Protein AF-A0A7C2TR89-F1 (afdb_monomer_lite)

Radius of gyration: 23.09 Å; chains: 1; bounding box: 39×40×82 Å

Sequence (151 aa):
EIALLAPVTGVIHQLNEKLTRYPSLVNHDPYGEGWMMILQPECLQEDLQQLLYGEQALAWYAQEIARLHREIHIALCAMGTSPEALAGRTLQDGGVPVSSSSGCGLTASAMRESLIERLGPTWWTEMIVQFLHPQAGRFKSAPERKTRHRR

Structure (mmCIF, N/CA/C/O backbone):
data_AF-A0A7C2TR89-F1
#
_entry.id   AF-A0A7C2TR89-F1
#
loop_
_atom_site.group_PDB
_atom_site.id
_atom_site.type_symbol
_atom_site.label_atom_id
_atom_site.label_alt_id
_atom_site.label_comp_id
_atom_site.label_asym_id
_atom_site.label_entity_id
_atom_site.label_seq_id
_atom_site.pdbx_PDB_ins_code
_atom_site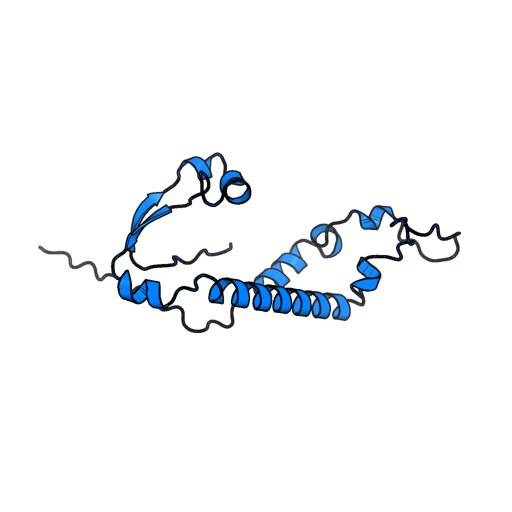.Cartn_x
_atom_site.Cartn_y
_atom_site.Cartn_z
_atom_site.occupancy
_atom_site.B_iso_or_equiv
_atom_site.auth_seq_id
_atom_site.auth_comp_id
_atom_site.auth_asym_id
_atom_site.auth_atom_id
_atom_site.pdbx_PDB_model_num
ATOM 1 N N . GLU A 1 1 ? 8.799 -14.064 -2.918 1.00 55.06 1 GLU A N 1
ATOM 2 C CA . GLU A 1 1 ? 7.651 -13.580 -2.121 1.00 55.06 1 GLU A CA 1
ATOM 3 C C . GLU A 1 1 ? 7.977 -12.176 -1.627 1.00 55.06 1 GLU A C 1
ATOM 5 O O . GLU A 1 1 ? 9.126 -11.949 -1.267 1.00 55.06 1 GLU A O 1
ATOM 10 N N . ILE A 1 2 ? 7.034 -11.230 -1.682 1.00 71.06 2 ILE A N 1
ATOM 11 C CA . ILE A 1 2 ? 7.229 -9.864 -1.164 1.00 71.06 2 ILE A CA 1
ATOM 12 C C . ILE A 1 2 ? 6.546 -9.800 0.199 1.00 71.06 2 ILE A C 1
ATOM 14 O O . ILE A 1 2 ? 5.341 -10.026 0.295 1.00 71.06 2 ILE A O 1
ATOM 18 N N . ALA A 1 3 ? 7.318 -9.527 1.250 1.00 82.19 3 ALA A N 1
ATOM 19 C CA . ALA A 1 3 ? 6.786 -9.394 2.598 1.00 82.19 3 ALA A CA 1
ATOM 20 C C . ALA A 1 3 ? 6.213 -7.986 2.801 1.00 82.19 3 ALA A C 1
ATOM 22 O O . ALA A 1 3 ? 6.908 -6.990 2.602 1.00 82.19 3 ALA A O 1
ATOM 23 N N . LEU A 1 4 ? 4.953 -7.909 3.225 1.00 84.38 4 LEU A N 1
ATOM 24 C CA . LEU A 1 4 ? 4.326 -6.667 3.666 1.00 84.38 4 LEU A CA 1
ATOM 25 C C . LEU A 1 4 ? 4.499 -6.546 5.179 1.00 84.38 4 LEU A C 1
ATOM 27 O O . LEU A 1 4 ? 4.046 -7.406 5.934 1.00 84.38 4 LEU A O 1
ATOM 31 N N . LEU A 1 5 ? 5.177 -5.488 5.616 1.00 87.69 5 LEU A N 1
ATOM 32 C CA . LEU A 1 5 ? 5.356 -5.201 7.034 1.00 87.69 5 LEU A CA 1
ATOM 33 C C . LEU A 1 5 ? 4.123 -4.477 7.578 1.00 87.69 5 LEU A C 1
ATOM 35 O O . LEU A 1 5 ? 3.567 -3.595 6.922 1.00 87.69 5 LEU A O 1
ATOM 39 N N . ALA A 1 6 ? 3.709 -4.840 8.791 1.00 90.00 6 ALA A N 1
ATOM 40 C CA . ALA A 1 6 ? 2.641 -4.133 9.480 1.00 90.00 6 ALA A CA 1
ATOM 41 C C . ALA A 1 6 ? 3.110 -2.711 9.856 1.00 90.00 6 ALA A C 1
ATOM 43 O O . ALA A 1 6 ? 4.220 -2.565 10.370 1.00 90.00 6 ALA A O 1
ATOM 44 N N . PRO A 1 7 ? 2.286 -1.669 9.637 1.00 90.50 7 PRO A N 1
ATOM 45 C CA . PRO A 1 7 ? 2.669 -0.287 9.931 1.00 90.50 7 PRO A CA 1
ATOM 46 C C . PRO A 1 7 ? 2.660 0.041 11.431 1.00 90.50 7 PRO A C 1
ATOM 48 O O . PRO A 1 7 ? 3.282 1.012 11.844 1.00 90.50 7 PRO A O 1
ATOM 51 N N . VAL A 1 8 ? 1.938 -0.742 12.238 1.00 94.00 8 VAL A N 1
ATOM 52 C CA . VAL A 1 8 ? 1.809 -0.564 13.691 1.00 94.00 8 VAL A CA 1
ATOM 53 C C . VAL A 1 8 ? 1.773 -1.929 14.384 1.00 94.00 8 VAL A C 1
ATOM 55 O O . VAL A 1 8 ? 1.356 -2.929 13.788 1.00 94.00 8 VAL A O 1
ATOM 58 N N . THR A 1 9 ? 2.181 -1.974 15.649 1.00 93.69 9 THR A N 1
ATOM 59 C CA . THR A 1 9 ? 2.126 -3.171 16.495 1.00 93.69 9 THR A CA 1
ATOM 60 C C . THR A 1 9 ? 0.706 -3.375 17.012 1.00 93.69 9 THR A C 1
ATOM 62 O O . THR A 1 9 ? 0.091 -2.461 17.566 1.00 93.69 9 THR A O 1
ATOM 65 N N . GLY A 1 10 ? 0.168 -4.586 16.867 1.00 94.25 10 GLY A N 1
ATOM 66 C CA . GLY A 1 10 ? -1.188 -4.874 17.313 1.00 94.25 10 GLY A CA 1
ATOM 67 C C . GLY A 1 10 ? -1.642 -6.312 17.102 1.00 94.25 10 GLY A C 1
ATOM 68 O O . GLY A 1 10 ? -0.894 -7.168 16.627 1.00 94.25 10 GLY A O 1
ATOM 69 N N . VAL A 1 11 ? -2.906 -6.555 17.439 1.00 96.50 11 VAL A N 1
ATOM 70 C CA . VAL A 1 11 ? -3.591 -7.837 17.244 1.00 96.50 11 VAL A CA 1
ATOM 71 C C . VAL A 1 11 ? -4.520 -7.737 16.040 1.00 96.50 11 VAL A C 1
ATOM 73 O O . VAL A 1 11 ? -5.307 -6.799 15.934 1.00 96.50 11 VAL A O 1
ATOM 76 N N . ILE A 1 12 ? -4.461 -8.715 15.136 1.00 96.69 12 ILE A N 1
ATOM 77 C CA . ILE A 1 12 ? -5.358 -8.773 13.975 1.00 96.69 12 ILE A CA 1
ATOM 78 C C . ILE A 1 12 ? -6.792 -8.982 14.460 1.00 96.69 12 ILE A C 1
ATOM 80 O O . ILE A 1 12 ? -7.080 -9.949 15.162 1.00 96.69 12 ILE A O 1
ATOM 84 N N . HIS A 1 13 ? -7.684 -8.077 14.068 1.00 96.25 13 HIS A N 1
ATOM 85 C CA . HIS A 1 13 ? -9.105 -8.152 14.382 1.00 96.25 13 HIS A CA 1
ATOM 86 C C . HIS A 1 13 ? -9.900 -8.779 13.233 1.00 96.25 13 HIS A C 1
ATOM 88 O O . HIS A 1 13 ? -10.775 -9.607 13.468 1.00 96.25 13 HIS A O 1
ATOM 94 N N . GLN A 1 14 ? -9.582 -8.408 11.989 1.00 97.12 14 GLN A N 1
ATOM 95 C CA . GLN A 1 14 ? -10.302 -8.878 10.808 1.00 97.12 14 GLN A CA 1
ATOM 96 C C . GLN A 1 14 ? -9.388 -8.934 9.581 1.00 97.12 14 GLN A C 1
ATOM 98 O O . GLN A 1 14 ? -8.494 -8.104 9.425 1.00 97.12 14 GLN A O 1
ATOM 103 N N . LEU A 1 15 ? -9.651 -9.884 8.685 1.00 96.62 15 LEU A N 1
ATOM 104 C CA . LEU A 1 15 ? -9.038 -9.977 7.360 1.00 96.62 15 LEU A CA 1
ATOM 105 C C . LEU A 1 15 ? -10.109 -9.791 6.283 1.00 96.62 15 LEU A C 1
ATOM 107 O O . LEU A 1 15 ? -11.261 -10.189 6.476 1.00 96.62 15 LEU A O 1
ATOM 111 N N . ASN A 1 16 ? -9.738 -9.210 5.144 1.00 97.12 16 ASN A N 1
ATOM 112 C CA . ASN A 1 16 ? -10.656 -9.075 4.020 1.00 97.12 16 ASN A CA 1
ATOM 113 C C . ASN A 1 16 ? -10.697 -10.362 3.184 1.00 97.12 16 ASN A C 1
ATOM 115 O O . ASN A 1 16 ? -9.933 -10.544 2.235 1.00 97.12 16 ASN A O 1
ATOM 119 N N . GLU A 1 17 ? -11.634 -11.250 3.510 1.00 97.12 17 GLU A N 1
ATOM 120 C CA . GLU A 1 17 ? -11.832 -12.522 2.800 1.00 97.12 17 GLU A CA 1
ATOM 121 C C . GLU A 1 17 ? -12.172 -12.345 1.308 1.00 97.12 17 GLU A C 1
ATOM 123 O O . GLU A 1 17 ? -11.965 -13.261 0.506 1.00 97.12 17 GLU A O 1
ATOM 128 N N . LYS A 1 18 ? -12.661 -11.164 0.893 1.00 96.12 18 LYS A N 1
ATOM 129 C CA . LYS A 1 18 ? -12.954 -10.888 -0.522 1.00 96.12 18 LYS A CA 1
ATOM 130 C C . LYS A 1 18 ? -11.690 -10.954 -1.372 1.00 96.12 18 LYS A C 1
ATOM 132 O O . LYS A 1 18 ? -11.769 -11.407 -2.513 1.00 96.12 18 LYS A O 1
ATOM 137 N N . LEU A 1 19 ? -10.535 -10.579 -0.817 1.00 96.00 19 LEU A N 1
ATOM 138 C CA . LEU A 1 19 ? -9.260 -10.581 -1.536 1.00 96.00 19 LEU A CA 1
ATOM 139 C C . LEU A 1 19 ? -8.800 -11.987 -1.933 1.00 96.00 19 LEU A C 1
ATOM 141 O O . LEU A 1 19 ? -8.093 -12.131 -2.925 1.00 96.00 19 LEU A O 1
ATOM 145 N N . THR A 1 20 ? -9.250 -13.036 -1.235 1.00 94.81 20 THR A N 1
ATOM 146 C CA . THR A 1 20 ? -8.966 -14.427 -1.628 1.00 94.81 20 THR A CA 1
ATOM 147 C C . THR A 1 20 ? -9.625 -14.789 -2.960 1.00 94.81 20 THR A C 1
ATOM 149 O O . THR A 1 20 ? -9.085 -15.589 -3.720 1.00 94.81 20 THR A O 1
ATOM 152 N N . ARG A 1 21 ? -10.794 -14.206 -3.255 1.00 96.50 21 ARG A N 1
ATOM 153 C CA . ARG A 1 21 ? -11.535 -14.441 -4.507 1.00 96.50 21 ARG A CA 1
ATOM 154 C C . ARG A 1 21 ? -11.249 -13.375 -5.562 1.00 96.50 21 ARG A C 1
ATOM 156 O O . ARG A 1 21 ? -11.241 -13.685 -6.748 1.00 96.50 21 ARG A O 1
ATOM 163 N N . TYR A 1 22 ? -11.013 -12.140 -5.129 1.00 96.50 22 TYR A N 1
ATOM 164 C CA . TYR A 1 22 ? -10.860 -10.967 -5.985 1.00 96.50 22 TYR A CA 1
ATOM 165 C C . TYR A 1 22 ? -9.614 -10.157 -5.590 1.00 96.50 22 TYR A C 1
ATOM 167 O O . TYR A 1 22 ? -9.733 -9.046 -5.071 1.00 96.50 22 TYR A O 1
ATOM 175 N N . PRO A 1 23 ? -8.398 -10.679 -5.840 1.00 94.69 23 PRO A N 1
ATOM 176 C CA . PRO A 1 23 ? -7.158 -9.985 -5.484 1.00 94.69 23 PRO A CA 1
ATOM 177 C C . PRO A 1 23 ? -6.953 -8.678 -6.268 1.00 94.69 23 PRO A C 1
ATOM 179 O O . PRO A 1 23 ? -6.235 -7.792 -5.815 1.00 94.69 23 PRO A O 1
ATOM 182 N N . SER A 1 24 ? -7.616 -8.513 -7.420 1.00 96.31 24 SER A N 1
ATOM 183 C CA . SER A 1 24 ? -7.558 -7.292 -8.234 1.00 96.31 24 SER A CA 1
ATOM 184 C C . SER A 1 24 ? -8.150 -6.056 -7.547 1.00 96.31 24 SER A C 1
ATOM 186 O O . SER A 1 24 ? -7.838 -4.939 -7.960 1.00 96.31 24 SER A O 1
ATOM 188 N N . LEU A 1 25 ? -8.951 -6.225 -6.487 1.00 96.81 25 LEU A N 1
ATOM 189 C CA . LEU A 1 25 ? -9.493 -5.110 -5.702 1.00 96.81 25 LEU A CA 1
ATOM 190 C C . LEU A 1 25 ? -8.389 -4.233 -5.102 1.00 96.81 25 LEU A C 1
ATOM 192 O O . LEU A 1 25 ? -8.545 -3.018 -5.080 1.00 96.81 25 LEU A O 1
ATOM 196 N N . VAL A 1 26 ? -7.250 -4.819 -4.716 1.00 95.12 26 VAL A N 1
ATOM 197 C CA . VAL A 1 26 ? -6.088 -4.067 -4.204 1.00 95.12 26 VAL A CA 1
ATOM 198 C C . VAL A 1 26 ? -5.580 -3.050 -5.232 1.00 95.12 26 VAL A C 1
ATOM 200 O O . VAL A 1 26 ? -5.123 -1.976 -4.864 1.00 95.12 26 VAL A O 1
ATOM 203 N N . ASN A 1 27 ? -5.689 -3.363 -6.525 1.00 95.31 27 ASN A N 1
ATOM 204 C CA . ASN A 1 27 ? -5.216 -2.481 -7.590 1.00 95.31 27 ASN A CA 1
ATOM 205 C C . ASN A 1 27 ? -6.260 -1.429 -7.984 1.00 95.31 27 ASN A C 1
ATOM 207 O O . ASN A 1 27 ? -5.898 -0.306 -8.323 1.00 95.31 27 ASN A O 1
ATOM 211 N N . HIS A 1 28 ? -7.543 -1.800 -7.996 1.00 96.50 28 HIS A N 1
ATOM 212 C CA . HIS A 1 28 ? -8.612 -0.932 -8.496 1.00 96.50 28 HIS A CA 1
ATOM 213 C C . HIS A 1 28 ? -9.200 -0.006 -7.434 1.00 96.50 28 HIS A C 1
ATOM 215 O O . HIS A 1 28 ? -9.550 1.127 -7.753 1.00 96.50 28 HIS A O 1
ATOM 221 N N . ASP A 1 29 ? -9.316 -0.481 -6.197 1.00 97.12 29 ASP A N 1
ATOM 222 C CA . ASP A 1 29 ? -9.911 0.264 -5.091 1.00 97.12 29 ASP A CA 1
ATOM 223 C C . ASP A 1 29 ? -9.147 -0.007 -3.780 1.00 97.12 29 ASP A C 1
ATOM 225 O O . ASP A 1 29 ? -9.683 -0.618 -2.853 1.00 97.12 29 ASP A O 1
ATOM 229 N N . PRO A 1 30 ? -7.867 0.411 -3.689 1.00 95.62 30 PRO A N 1
ATOM 230 C CA . PRO A 1 30 ? -6.977 0.060 -2.577 1.00 95.62 30 PRO A CA 1
ATOM 231 C C . PRO A 1 30 ? -7.474 0.541 -1.210 1.00 95.62 30 PRO A C 1
ATOM 233 O O . PRO A 1 30 ? -7.175 -0.080 -0.190 1.00 95.62 30 PRO A O 1
ATOM 236 N N . TYR A 1 31 ? -8.209 1.657 -1.185 1.00 95.00 31 TYR A N 1
ATOM 237 C CA . TYR A 1 31 ? -8.672 2.302 0.045 1.00 95.00 31 TYR A CA 1
ATOM 238 C C . TYR A 1 31 ? -10.167 2.090 0.327 1.00 95.00 31 TYR A C 1
ATOM 240 O O . TYR A 1 31 ? -10.600 2.370 1.444 1.00 95.00 31 TYR A O 1
ATOM 248 N N . GLY A 1 32 ? -10.947 1.604 -0.644 1.00 96.94 32 GLY A N 1
ATOM 249 C CA . GLY A 1 32 ? -12.326 1.161 -0.451 1.00 96.94 32 GLY A CA 1
ATOM 250 C C . GLY A 1 32 ? -12.387 -0.342 -0.193 1.00 96.94 32 GLY A C 1
ATOM 251 O O . GLY A 1 32 ? -11.991 -0.813 0.871 1.00 96.94 32 GLY A O 1
ATOM 252 N N . GLU A 1 33 ? -12.871 -1.120 -1.158 1.00 96.56 33 GLU A N 1
ATOM 253 C CA . GLU A 1 33 ? -13.079 -2.572 -1.022 1.00 96.56 33 GLU A CA 1
ATOM 254 C C . GLU A 1 33 ? -11.780 -3.401 -0.989 1.00 96.56 33 GLU A C 1
ATOM 256 O O . GLU A 1 33 ? -11.812 -4.589 -0.651 1.00 96.56 33 GLU A O 1
ATOM 261 N N . GLY A 1 34 ? -10.642 -2.794 -1.329 1.00 97.12 34 GLY A N 1
ATOM 262 C CA . GLY A 1 34 ? -9.319 -3.417 -1.396 1.00 97.12 34 GLY A CA 1
ATOM 263 C C . GLY A 1 34 ? -8.520 -3.439 -0.088 1.00 97.12 34 GLY A C 1
ATOM 264 O O . GLY A 1 34 ? -7.361 -3.854 -0.109 1.00 97.12 34 GLY A O 1
ATOM 265 N N . TRP A 1 35 ? -9.093 -3.024 1.048 1.00 96.12 35 TRP A N 1
ATOM 266 C CA . TRP A 1 35 ? -8.409 -3.085 2.348 1.00 96.12 35 TRP A CA 1
ATOM 267 C C . TRP A 1 35 ? -7.981 -4.522 2.691 1.00 96.12 35 TRP A C 1
ATOM 269 O O . TRP A 1 35 ? -8.69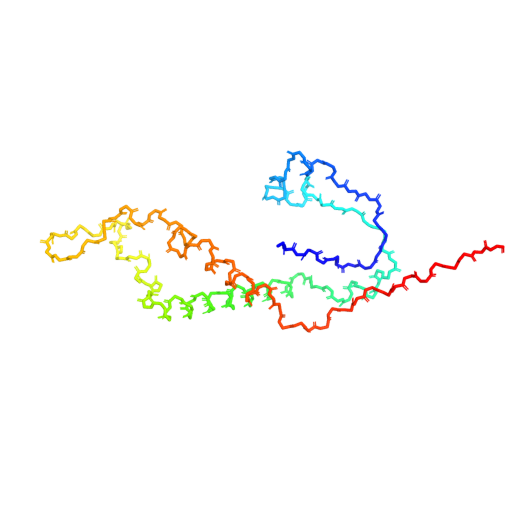2 -5.473 2.386 1.00 96.12 35 TRP A O 1
ATOM 279 N N . MET A 1 36 ? -6.828 -4.708 3.336 1.00 94.94 36 MET A N 1
ATOM 280 C CA . MET A 1 36 ? -6.286 -6.053 3.601 1.00 94.94 36 MET A CA 1
ATOM 281 C C . MET A 1 36 ? -6.693 -6.611 4.967 1.00 94.94 36 MET A C 1
ATOM 283 O O . MET A 1 36 ? -7.119 -7.762 5.081 1.00 94.94 36 MET A O 1
ATOM 287 N N . MET A 1 37 ? -6.543 -5.800 6.014 1.00 95.12 37 MET A N 1
ATOM 288 C CA . MET A 1 37 ? -6.771 -6.212 7.395 1.00 95.12 37 MET A CA 1
ATOM 289 C C . MET A 1 37 ? -7.177 -5.036 8.282 1.00 95.12 37 MET A C 1
ATOM 291 O O . MET A 1 37 ? -6.800 -3.894 8.024 1.00 95.12 37 MET A O 1
ATOM 295 N N . ILE A 1 38 ? -7.893 -5.344 9.358 1.00 95.31 38 ILE A N 1
ATOM 296 C CA . ILE A 1 38 ? -8.164 -4.446 10.480 1.00 95.31 38 ILE A CA 1
ATOM 297 C C . ILE A 1 38 ? -7.441 -5.028 11.688 1.00 95.31 38 ILE A C 1
ATOM 299 O O . ILE A 1 38 ? -7.532 -6.227 11.960 1.00 95.31 38 ILE A O 1
ATOM 303 N N . LEU A 1 39 ? -6.726 -4.183 12.421 1.00 95.12 39 LEU A N 1
ATOM 304 C CA . LEU A 1 39 ? -5.998 -4.568 13.624 1.00 95.12 39 LEU A CA 1
ATOM 305 C C . LEU A 1 39 ? -6.345 -3.636 14.781 1.00 95.12 39 LEU A C 1
ATOM 307 O O . LEU A 1 39 ? -6.648 -2.461 14.580 1.00 95.12 39 LEU A O 1
ATOM 311 N N . GLN A 1 40 ? -6.258 -4.170 15.994 1.00 96.06 40 GLN A N 1
AT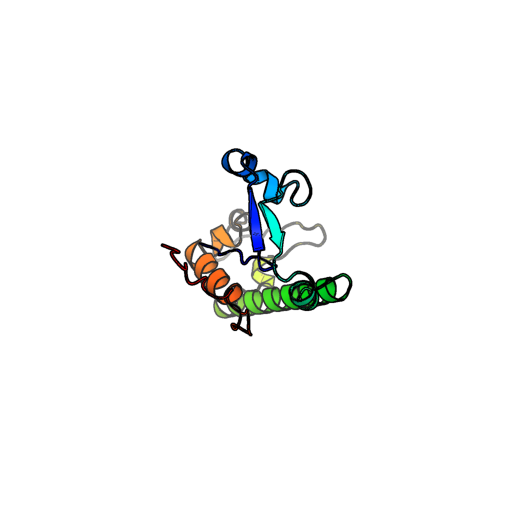OM 312 C CA . GLN A 1 40 ? -6.306 -3.406 17.229 1.00 96.06 40 GLN A CA 1
ATOM 313 C C . GLN A 1 40 ? -4.871 -3.064 17.661 1.00 96.06 40 GLN A C 1
ATOM 315 O O . GLN A 1 40 ? -4.113 -3.983 17.985 1.00 96.06 40 GLN A O 1
ATOM 320 N N . PRO A 1 41 ? -4.476 -1.780 17.654 1.00 95.69 41 PRO A N 1
ATOM 321 C CA . PRO A 1 41 ? -3.114 -1.387 17.989 1.00 95.69 41 PRO A CA 1
ATOM 322 C C . PRO A 1 41 ? -2.837 -1.541 19.491 1.00 95.69 41 PRO A C 1
ATOM 324 O O . PRO A 1 41 ? -3.708 -1.269 20.321 1.00 95.69 41 PRO A O 1
ATOM 327 N N . GLU A 1 42 ? -1.615 -1.949 19.836 1.00 95.50 42 GLU A N 1
ATOM 328 C CA . GLU A 1 42 ? -1.140 -2.065 21.225 1.00 95.50 42 GLU A CA 1
ATOM 329 C C . GLU A 1 42 ? -0.351 -0.818 21.677 1.00 95.50 42 GLU A C 1
ATOM 331 O O . GLU A 1 42 ? -0.478 -0.410 22.831 1.00 95.50 42 GLU A O 1
ATOM 336 N N . CYS A 1 43 ? 0.408 -0.180 20.774 1.00 93.94 43 CYS A N 1
ATOM 337 C CA . CYS A 1 43 ? 1.276 0.982 21.048 1.00 93.94 43 CYS A CA 1
ATOM 338 C C . CYS A 1 43 ? 1.055 2.118 20.030 1.00 93.94 43 CYS A C 1
ATOM 340 O O . CYS A 1 43 ? 1.977 2.587 19.364 1.00 93.94 43 CYS A O 1
ATOM 342 N N . LEU A 1 44 ? -0.203 2.543 19.862 1.00 93.62 44 LEU A N 1
ATOM 343 C CA . LEU A 1 44 ? -0.590 3.447 18.773 1.00 93.62 44 LEU A CA 1
ATOM 344 C C . LEU A 1 44 ? 0.167 4.784 18.793 1.00 93.62 44 LEU A C 1
ATOM 346 O O . LEU A 1 44 ? 0.548 5.289 17.742 1.00 93.62 44 LEU A O 1
ATOM 350 N N . GLN A 1 45 ? 0.372 5.378 19.969 1.00 93.50 45 GLN A N 1
ATOM 351 C CA . GLN A 1 45 ? 0.968 6.710 20.065 1.00 93.50 45 GLN A CA 1
ATOM 352 C C . GLN A 1 45 ? 2.439 6.708 19.636 1.00 93.50 45 GLN A C 1
ATOM 354 O O . GLN A 1 45 ? 2.870 7.631 18.945 1.00 93.50 45 GLN A O 1
ATOM 359 N N . GLU A 1 46 ? 3.196 5.681 20.017 1.00 92.81 46 GLU A N 1
ATOM 360 C CA . GLU A 1 46 ? 4.596 5.517 19.632 1.00 92.81 46 GLU A CA 1
ATOM 361 C C . GLU A 1 46 ? 4.739 5.161 18.149 1.00 92.81 46 GLU A C 1
ATOM 363 O O . GLU A 1 46 ? 5.613 5.704 17.470 1.00 92.81 46 GLU A O 1
ATOM 368 N N . ASP A 1 47 ? 3.875 4.281 17.639 1.00 92.75 47 ASP A N 1
ATOM 369 C CA . ASP A 1 47 ? 3.954 3.817 16.254 1.00 92.75 47 ASP A CA 1
ATOM 370 C C . ASP A 1 47 ? 3.582 4.932 15.264 1.00 92.75 47 ASP A C 1
ATOM 372 O O . ASP A 1 47 ? 4.271 5.131 14.262 1.00 92.75 47 ASP A O 1
ATOM 376 N N . LEU A 1 48 ? 2.556 5.741 15.570 1.00 92.62 48 LEU A N 1
ATOM 377 C CA . LEU A 1 48 ? 2.148 6.854 14.705 1.00 92.62 48 LEU A CA 1
ATOM 378 C C . LEU A 1 48 ? 3.249 7.907 14.528 1.00 92.62 48 LEU A C 1
ATOM 380 O O . LEU A 1 48 ? 3.281 8.553 13.482 1.00 92.62 48 LEU A O 1
ATOM 384 N N . GLN A 1 49 ? 4.153 8.078 15.500 1.00 91.69 49 GLN A N 1
ATOM 385 C CA . GLN A 1 49 ? 5.283 9.013 15.391 1.00 91.69 49 GLN A CA 1
ATOM 386 C C . GLN A 1 49 ? 6.330 8.576 14.357 1.00 91.69 49 GLN A C 1
ATOM 388 O O . GLN A 1 49 ? 7.144 9.396 13.937 1.00 91.69 49 GLN A O 1
ATOM 393 N N . GLN A 1 50 ? 6.334 7.300 13.965 1.00 89.12 50 GLN A N 1
ATOM 394 C CA . GLN A 1 50 ? 7.299 6.739 13.017 1.00 89.12 50 GLN A CA 1
ATOM 395 C C . GLN A 1 50 ? 6.782 6.728 11.574 1.00 89.12 50 GLN A C 1
ATOM 397 O O . GLN A 1 50 ? 7.545 6.432 10.655 1.00 89.12 50 GLN A O 1
ATOM 402 N N . LEU A 1 51 ? 5.502 7.041 11.361 1.00 92.25 51 LEU A N 1
ATOM 403 C CA . LEU A 1 51 ? 4.888 7.047 10.039 1.00 92.25 51 LEU A CA 1
ATOM 404 C C . LEU A 1 51 ? 5.026 8.412 9.357 1.00 92.25 51 LEU A C 1
ATOM 406 O O . LEU A 1 51 ? 5.106 9.459 9.998 1.00 92.25 51 LEU A O 1
ATOM 410 N N . LEU A 1 52 ? 5.029 8.387 8.025 1.00 93.06 52 LEU A N 1
ATOM 411 C CA . LEU A 1 52 ? 5.067 9.584 7.191 1.00 93.06 52 LEU A CA 1
ATOM 412 C C . LEU A 1 52 ? 3.648 10.043 6.844 1.00 93.06 52 LEU A C 1
ATOM 414 O O . LEU A 1 52 ? 2.795 9.228 6.494 1.00 93.06 52 LEU A O 1
ATOM 418 N N . TYR A 1 53 ? 3.421 11.358 6.867 1.00 92.62 53 TYR A N 1
ATOM 419 C CA . TYR A 1 53 ? 2.122 11.964 6.557 1.00 92.62 53 TYR A CA 1
ATOM 420 C C . TYR A 1 53 ? 2.266 13.187 5.649 1.00 92.62 53 TYR A C 1
ATOM 422 O O . TYR A 1 53 ? 3.265 13.909 5.713 1.00 92.62 53 TYR A O 1
ATOM 430 N N . GLY A 1 54 ? 1.231 13.447 4.844 1.00 95.38 54 GLY A N 1
ATOM 431 C CA . GLY A 1 54 ? 1.105 14.657 4.027 1.00 95.38 54 GLY A CA 1
ATOM 432 C C . GLY A 1 54 ? 2.347 14.936 3.177 1.00 95.38 54 GLY A C 1
ATOM 433 O O . GLY A 1 54 ? 2.860 14.046 2.501 1.00 95.38 54 GLY A O 1
ATOM 434 N N . GLU A 1 55 ? 2.857 16.165 3.263 1.00 95.81 55 GLU A N 1
ATOM 435 C CA . GLU A 1 55 ? 4.033 16.627 2.511 1.00 95.81 55 GLU A CA 1
ATOM 436 C C . GLU A 1 55 ? 5.282 15.762 2.727 1.00 95.81 55 GLU A C 1
ATOM 438 O O . GLU A 1 55 ? 6.063 15.558 1.801 1.00 95.81 55 GLU A O 1
ATOM 443 N N . GLN A 1 56 ? 5.467 15.197 3.925 1.00 93.62 56 GLN A N 1
ATOM 444 C CA . GLN A 1 56 ? 6.625 14.342 4.210 1.00 93.62 56 GLN A CA 1
ATOM 445 C C . GLN A 1 56 ? 6.557 13.031 3.419 1.00 93.62 56 GLN A C 1
ATOM 447 O O . GLN A 1 56 ? 7.567 12.583 2.879 1.00 93.62 56 GLN A O 1
ATOM 452 N N . ALA A 1 57 ? 5.363 12.439 3.304 1.00 93.62 57 ALA A N 1
ATOM 453 C CA . ALA A 1 57 ? 5.153 11.240 2.498 1.00 93.62 57 ALA A CA 1
ATOM 454 C C . ALA A 1 57 ? 5.333 11.540 1.002 1.00 93.62 57 ALA A C 1
ATOM 456 O O . ALA A 1 57 ? 6.003 10.783 0.303 1.00 93.62 57 ALA A O 1
ATOM 457 N N . LEU A 1 58 ? 4.801 12.669 0.518 1.00 95.00 58 LEU A N 1
ATOM 458 C CA . LEU A 1 58 ? 4.959 13.098 -0.877 1.00 95.00 58 LEU A CA 1
ATOM 459 C C . LEU A 1 58 ? 6.429 13.339 -1.245 1.00 95.00 58 LEU A C 1
ATOM 461 O O . LEU A 1 58 ? 6.890 12.870 -2.287 1.00 95.00 58 LEU A O 1
ATOM 465 N N . ALA A 1 59 ? 7.179 14.017 -0.375 1.00 95.12 59 ALA A N 1
ATOM 466 C CA . ALA A 1 59 ? 8.605 14.249 -0.569 1.00 95.12 59 ALA A CA 1
ATOM 467 C C . ALA A 1 59 ? 9.393 12.933 -0.607 1.00 95.12 59 ALA A C 1
ATOM 469 O O . ALA A 1 59 ? 10.256 12.759 -1.469 1.00 95.12 59 ALA A O 1
ATOM 470 N N . TRP A 1 60 ? 9.068 11.993 0.286 1.00 94.31 60 TRP A N 1
ATOM 471 C CA . TRP A 1 60 ? 9.674 10.666 0.282 1.00 94.31 60 TRP A CA 1
ATOM 472 C C . TRP A 1 60 ? 9.367 9.902 -1.015 1.00 94.31 60 TRP A C 1
ATOM 474 O O . TRP A 1 60 ? 10.291 9.391 -1.644 1.00 94.31 60 TRP A O 1
ATOM 484 N N . TYR A 1 61 ? 8.112 9.902 -1.485 1.00 92.12 61 TYR A N 1
ATOM 485 C CA . TYR A 1 61 ? 7.750 9.273 -2.762 1.00 92.12 61 TYR A CA 1
ATOM 486 C C . TYR A 1 61 ? 8.531 9.861 -3.937 1.00 92.12 61 TYR A C 1
ATOM 488 O O . TYR A 1 61 ? 9.054 9.112 -4.760 1.00 92.12 61 TYR A O 1
ATOM 496 N N . ALA A 1 62 ? 8.651 11.187 -4.015 1.00 93.50 62 ALA A N 1
ATOM 497 C CA . ALA A 1 62 ? 9.404 11.838 -5.084 1.00 93.50 62 ALA A CA 1
ATOM 498 C C . ALA A 1 62 ? 10.885 11.423 -5.080 1.00 93.50 62 ALA A C 1
ATOM 500 O O . ALA A 1 62 ? 11.460 11.157 -6.140 1.00 93.50 62 ALA A O 1
ATOM 501 N N . GLN A 1 63 ? 11.493 11.324 -3.894 1.00 93.69 63 GLN A N 1
ATOM 502 C CA . GLN A 1 63 ? 12.867 10.844 -3.738 1.00 93.69 63 GLN A CA 1
ATOM 503 C C . GLN A 1 63 ? 13.005 9.378 -4.161 1.00 93.69 63 GLN A C 1
ATOM 505 O O . GLN A 1 63 ? 13.941 9.045 -4.890 1.00 93.69 63 GLN A O 1
ATOM 510 N N . GLU A 1 64 ? 12.065 8.520 -3.766 1.00 90.50 64 GLU A N 1
ATOM 511 C CA . GLU A 1 64 ? 12.112 7.091 -4.076 1.00 90.50 64 GLU A CA 1
ATOM 512 C C . GLU A 1 64 ? 11.888 6.812 -5.570 1.00 90.50 64 GLU A C 1
ATOM 514 O O . GLU A 1 64 ? 12.593 5.994 -6.163 1.00 90.50 64 GLU A O 1
ATOM 519 N N . ILE A 1 65 ? 10.996 7.565 -6.222 1.00 89.56 65 ILE A N 1
ATOM 520 C CA . ILE A 1 65 ? 10.810 7.527 -7.682 1.00 89.56 65 ILE A CA 1
ATOM 521 C C . ILE A 1 65 ? 12.099 7.956 -8.395 1.00 89.56 65 ILE A C 1
ATOM 523 O O . ILE A 1 65 ? 12.547 7.291 -9.331 1.00 89.56 65 ILE A O 1
ATOM 527 N N . ALA A 1 66 ? 12.736 9.041 -7.945 1.00 89.69 66 ALA A N 1
ATOM 528 C CA . ALA A 1 66 ? 13.998 9.500 -8.523 1.00 89.69 66 ALA A CA 1
ATOM 529 C C . ALA A 1 66 ? 15.138 8.486 -8.319 1.00 89.69 66 ALA A C 1
ATOM 531 O O . ALA A 1 66 ? 15.961 8.298 -9.222 1.00 89.69 66 ALA A O 1
ATOM 532 N N . ARG A 1 67 ? 15.180 7.809 -7.163 1.00 87.62 67 ARG A N 1
ATOM 533 C CA . ARG A 1 67 ? 16.111 6.705 -6.892 1.00 87.62 67 ARG A CA 1
ATOM 534 C C . ARG A 1 67 ? 15.880 5.556 -7.870 1.00 87.62 67 ARG A C 1
ATOM 536 O O . ARG A 1 67 ? 16.828 5.144 -8.531 1.00 87.62 67 ARG A O 1
ATOM 543 N N . LEU A 1 68 ? 14.636 5.102 -8.026 1.00 84.62 68 LEU A N 1
ATOM 544 C CA . LEU A 1 68 ? 14.283 4.024 -8.953 1.00 84.62 68 LEU A CA 1
ATOM 545 C C . LEU A 1 68 ? 14.688 4.353 -10.393 1.00 84.62 68 LEU A C 1
ATOM 547 O O . LEU A 1 68 ? 15.327 3.536 -11.053 1.00 84.62 68 LEU A O 1
ATOM 551 N N . HIS A 1 69 ? 14.373 5.561 -10.871 1.00 83.31 69 HIS A N 1
ATOM 552 C CA . HIS A 1 69 ? 14.770 6.002 -12.210 1.00 83.31 69 HIS A CA 1
ATOM 553 C C . HIS A 1 69 ? 16.286 5.956 -12.414 1.00 83.31 69 HIS A C 1
ATOM 555 O O . HIS A 1 69 ? 16.748 5.534 -13.474 1.00 83.31 69 HIS A O 1
ATOM 561 N N . ARG A 1 70 ? 17.064 6.364 -11.405 1.00 84.94 70 ARG A N 1
ATOM 562 C CA . ARG A 1 70 ? 18.528 6.310 -11.456 1.00 84.94 70 ARG A CA 1
ATOM 563 C C . ARG A 1 70 ? 19.037 4.872 -11.548 1.00 84.94 70 ARG A C 1
ATOM 565 O O . ARG A 1 70 ? 19.877 4.602 -12.401 1.00 84.94 70 ARG A O 1
ATOM 572 N N . GLU A 1 71 ? 18.532 3.972 -10.708 1.00 81.25 71 GLU A N 1
ATOM 573 C CA . GLU A 1 71 ? 18.963 2.566 -10.701 1.00 81.25 71 GLU A CA 1
ATOM 574 C C . GLU A 1 71 ? 18.628 1.868 -12.025 1.00 81.25 71 GLU A C 1
ATOM 576 O O . GLU A 1 71 ? 19.496 1.243 -12.635 1.00 81.25 71 GLU A O 1
ATOM 581 N N . ILE A 1 72 ? 17.405 2.060 -12.538 1.00 78.00 72 ILE A N 1
ATOM 582 C CA . ILE A 1 72 ? 17.001 1.534 -13.850 1.00 78.00 72 ILE A CA 1
ATOM 583 C C . ILE A 1 72 ? 17.913 2.086 -14.950 1.00 78.00 72 ILE A C 1
ATOM 585 O O . ILE A 1 72 ? 18.381 1.332 -15.802 1.00 78.00 72 ILE A O 1
ATOM 589 N N . HIS A 1 73 ? 18.195 3.391 -14.935 1.00 75.44 73 HIS A N 1
ATOM 590 C CA . HIS A 1 73 ? 19.070 4.020 -15.921 1.00 75.44 73 HIS A CA 1
ATOM 591 C C . HIS A 1 73 ? 20.481 3.413 -15.911 1.00 75.44 73 HIS A C 1
ATOM 593 O O . HIS A 1 73 ? 21.002 3.070 -16.971 1.00 75.44 73 HIS A O 1
ATOM 599 N N . ILE A 1 74 ? 21.086 3.240 -14.731 1.00 78.50 74 ILE A N 1
ATOM 600 C CA . ILE A 1 74 ? 22.414 2.625 -14.583 1.00 78.50 74 ILE A CA 1
ATOM 601 C C . ILE A 1 74 ? 22.402 1.187 -15.112 1.00 78.50 74 ILE A C 1
ATOM 603 O O . ILE A 1 74 ? 23.278 0.823 -15.900 1.00 78.50 74 ILE A O 1
ATOM 607 N N . ALA A 1 75 ? 21.401 0.391 -14.724 1.00 73.50 75 ALA A N 1
ATOM 608 C CA . ALA A 1 75 ? 21.282 -0.998 -15.153 1.00 73.50 75 ALA A CA 1
ATOM 609 C C . ALA A 1 75 ? 21.137 -1.118 -16.681 1.00 73.50 75 ALA A C 1
ATOM 611 O O . ALA A 1 75 ? 21.820 -1.928 -17.306 1.00 73.50 75 ALA A O 1
ATOM 612 N N . LEU A 1 76 ? 20.308 -0.273 -17.301 1.00 70.50 76 LEU A N 1
ATOM 613 C CA . LEU A 1 76 ? 20.135 -0.237 -18.755 1.00 70.50 76 LEU A CA 1
ATOM 614 C C . LEU A 1 76 ? 21.430 0.175 -19.477 1.00 70.50 76 LEU A C 1
ATOM 616 O O . LEU A 1 76 ? 21.830 -0.485 -20.441 1.00 70.50 76 LEU A O 1
ATOM 620 N N . CYS A 1 77 ? 22.121 1.212 -18.993 1.00 70.00 77 CYS A N 1
ATOM 621 C CA . CYS A 1 77 ? 23.388 1.675 -19.564 1.00 70.00 77 CYS A CA 1
ATOM 622 C C . CYS A 1 77 ? 24.487 0.603 -19.496 1.00 70.00 77 CYS A C 1
ATOM 624 O O . CYS A 1 77 ? 25.218 0.420 -20.471 1.00 70.00 77 CYS A O 1
ATOM 626 N N . ALA A 1 78 ? 24.576 -0.144 -18.391 1.00 70.12 78 ALA A N 1
ATOM 627 C CA . ALA A 1 78 ? 25.525 -1.251 -18.241 1.00 70.12 78 ALA A CA 1
ATOM 628 C C . ALA A 1 78 ? 25.293 -2.381 -19.263 1.00 70.12 78 ALA A C 1
ATOM 630 O O . ALA A 1 78 ? 26.237 -3.068 -19.647 1.00 70.12 78 ALA A O 1
ATOM 631 N N . MET A 1 79 ? 24.059 -2.539 -19.751 1.00 66.25 79 MET A N 1
ATOM 632 C CA . MET A 1 79 ? 23.699 -3.514 -20.788 1.00 66.25 79 MET A CA 1
ATOM 633 C C . MET A 1 79 ? 23.830 -2.968 -22.220 1.00 66.25 79 MET A C 1
ATOM 635 O O . MET A 1 79 ? 23.381 -3.606 -23.171 1.00 66.25 79 MET A O 1
ATOM 639 N N . GLY A 1 80 ? 24.427 -1.784 -22.402 1.00 65.69 80 GLY A N 1
ATOM 640 C CA . GLY A 1 80 ? 24.578 -1.144 -23.714 1.00 65.69 80 GLY A CA 1
ATOM 641 C C . GLY A 1 80 ? 23.264 -0.619 -24.304 1.00 65.69 80 GLY A C 1
ATOM 642 O O . GLY A 1 80 ? 23.243 -0.123 -25.430 1.00 65.69 80 GLY A O 1
ATOM 643 N N . THR A 1 81 ? 22.166 -0.693 -23.548 1.00 58.44 81 THR A N 1
ATOM 644 C CA . THR A 1 81 ? 20.870 -0.126 -23.913 1.00 58.44 81 THR A CA 1
ATOM 645 C C . THR A 1 81 ? 20.731 1.244 -23.264 1.00 58.44 81 THR A C 1
ATOM 647 O O . THR A 1 81 ? 20.413 1.354 -22.087 1.00 58.44 81 THR A O 1
ATOM 650 N N . SER A 1 82 ? 20.957 2.322 -24.012 1.00 55.88 82 SER A N 1
ATOM 651 C CA . SER A 1 82 ? 20.558 3.648 -23.524 1.00 55.88 82 SER A CA 1
ATOM 652 C C . SER A 1 82 ? 19.024 3.696 -23.382 1.00 55.88 82 SER A C 1
ATOM 654 O O . SER A 1 82 ? 18.329 3.189 -24.267 1.00 55.88 82 SER A O 1
ATOM 656 N N . PRO A 1 83 ? 18.452 4.318 -22.333 1.00 58.62 83 PRO A N 1
ATOM 657 C CA . PRO A 1 83 ? 17.006 4.541 -22.257 1.00 58.62 83 PRO A CA 1
ATOM 658 C C . PRO A 1 83 ? 16.464 5.319 -23.467 1.00 58.62 83 PRO A C 1
ATOM 660 O O . PRO A 1 83 ? 15.335 5.095 -23.893 1.00 58.62 83 PRO A O 1
ATOM 663 N N . GLU A 1 84 ? 17.286 6.169 -24.083 1.00 56.25 84 GLU A N 1
ATOM 664 C CA . GLU A 1 84 ? 16.952 6.870 -25.328 1.00 56.25 84 GLU A CA 1
ATOM 665 C C . GLU A 1 84 ? 16.898 5.906 -26.524 1.00 56.25 84 GLU A C 1
ATOM 667 O O . GLU A 1 84 ? 16.050 6.035 -27.402 1.00 56.25 84 GLU A O 1
ATOM 672 N N . ALA A 1 85 ? 17.754 4.878 -26.532 1.00 55.56 85 ALA A N 1
ATOM 673 C CA . ALA A 1 85 ? 17.670 3.787 -27.502 1.00 55.56 85 ALA A CA 1
ATOM 674 C C . ALA A 1 85 ? 16.430 2.905 -27.264 1.00 55.56 85 ALA A C 1
ATOM 676 O O . ALA A 1 85 ? 15.901 2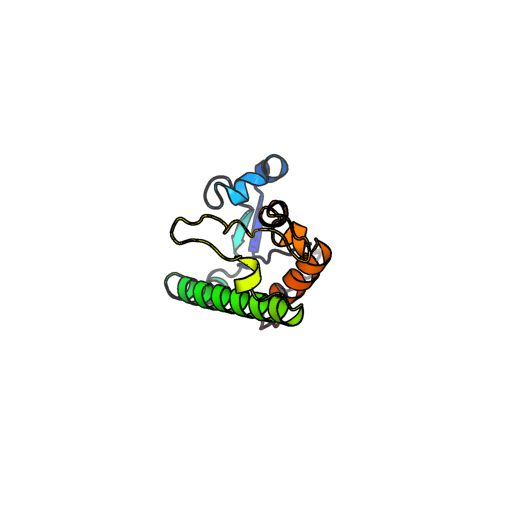.320 -28.207 1.00 55.56 85 ALA A O 1
ATOM 677 N N . LEU A 1 86 ? 15.948 2.829 -26.016 1.00 52.47 86 LEU A N 1
ATOM 678 C CA . LEU A 1 86 ? 14.748 2.090 -25.619 1.00 52.47 86 LEU A CA 1
ATOM 679 C C . LEU A 1 86 ? 13.454 2.786 -26.068 1.00 52.47 86 LEU A C 1
ATOM 681 O O . LEU A 1 86 ? 12.525 2.101 -26.495 1.00 52.47 86 LEU A O 1
ATOM 685 N N . ALA A 1 87 ? 13.421 4.120 -26.003 1.00 57.28 87 ALA A N 1
ATOM 686 C CA . ALA A 1 87 ? 12.326 4.952 -26.503 1.00 57.28 87 ALA A CA 1
ATOM 687 C C . ALA A 1 87 ? 12.223 4.952 -28.043 1.00 57.28 87 ALA A C 1
ATOM 689 O O . ALA A 1 87 ? 11.169 5.271 -28.592 1.00 57.28 87 ALA A O 1
ATOM 690 N N . GLY A 1 88 ? 13.292 4.547 -28.739 1.00 59.19 88 GLY A N 1
ATOM 691 C CA . GLY A 1 88 ? 13.384 4.599 -30.196 1.00 59.19 88 GLY A CA 1
ATOM 692 C C . GLY A 1 88 ? 13.488 6.036 -30.722 1.00 59.19 88 GLY A C 1
ATOM 693 O O . GLY A 1 88 ? 13.356 7.013 -29.990 1.00 59.19 88 GLY A O 1
ATOM 694 N N . ARG A 1 89 ? 13.736 6.191 -32.027 1.00 58.09 89 ARG A N 1
ATOM 695 C CA . ARG A 1 89 ? 13.546 7.491 -32.688 1.00 58.09 89 ARG A CA 1
ATOM 696 C C . ARG A 1 89 ? 12.047 7.665 -32.916 1.00 58.09 89 ARG A C 1
ATOM 698 O O . ARG A 1 89 ? 11.460 6.833 -33.595 1.00 58.09 89 ARG A O 1
ATOM 705 N N . THR A 1 90 ? 11.441 8.723 -32.395 1.00 64.31 90 THR A N 1
ATOM 706 C CA . THR A 1 90 ? 10.066 9.111 -32.737 1.00 64.31 90 THR A CA 1
ATOM 707 C C . THR A 1 90 ? 10.099 10.395 -33.560 1.00 64.31 90 THR A C 1
ATOM 709 O O . THR A 1 90 ? 10.851 11.320 -33.257 1.00 64.31 90 THR A O 1
ATOM 712 N N . LEU A 1 91 ? 9.311 10.450 -34.626 1.00 70.44 91 LEU A N 1
ATOM 713 C CA . LEU A 1 91 ? 9.005 11.665 -35.371 1.00 70.44 91 LEU A CA 1
ATOM 714 C C . LEU A 1 91 ? 8.180 12.620 -34.487 1.00 70.44 91 LEU A C 1
ATOM 716 O O . LEU A 1 91 ? 7.683 12.238 -33.428 1.00 70.44 91 LEU A O 1
ATOM 720 N N . GLN A 1 92 ? 8.046 13.881 -34.907 1.00 76.69 92 GLN A N 1
ATOM 721 C CA . GLN A 1 92 ? 7.333 14.918 -34.143 1.00 76.69 92 GLN A CA 1
ATOM 722 C C . GLN A 1 92 ? 5.849 14.579 -33.897 1.00 76.69 92 GLN A C 1
ATOM 724 O O . GLN A 1 92 ? 5.254 15.069 -32.941 1.00 76.69 92 GLN A O 1
ATOM 729 N N . ASP A 1 93 ? 5.264 13.726 -34.735 1.00 73.81 93 ASP A N 1
ATOM 730 C CA . ASP A 1 93 ? 3.905 13.190 -34.611 1.00 73.81 93 ASP A CA 1
ATOM 731 C C . ASP A 1 93 ? 3.818 11.931 -33.723 1.00 73.81 93 ASP A C 1
ATOM 733 O O . ASP A 1 93 ? 2.743 11.353 -33.571 1.00 73.81 93 ASP A O 1
ATOM 737 N N . GLY A 1 94 ? 4.938 11.491 -33.139 1.00 68.44 94 GLY A N 1
ATOM 738 C CA . GLY A 1 94 ? 5.036 10.243 -32.384 1.00 68.44 94 GLY A CA 1
ATOM 739 C C . GLY A 1 94 ? 5.150 8.989 -33.259 1.00 68.44 94 GLY A C 1
ATOM 740 O O . GLY A 1 94 ? 5.141 7.879 -32.727 1.00 68.44 94 GLY A O 1
ATOM 741 N N . GLY A 1 95 ? 5.269 9.131 -34.583 1.00 67.81 95 GLY A N 1
ATOM 742 C CA . GLY A 1 95 ? 5.491 8.019 -35.505 1.00 67.81 95 GLY A CA 1
ATOM 743 C C . GLY A 1 95 ? 6.918 7.468 -35.427 1.00 67.81 95 GLY A C 1
ATOM 744 O O . GLY A 1 95 ? 7.859 8.175 -35.082 1.00 67.81 95 GLY A O 1
ATOM 745 N N . VAL A 1 96 ? 7.118 6.199 -35.773 1.00 61.22 96 VAL A N 1
ATOM 746 C CA . VAL A 1 96 ? 8.466 5.609 -35.876 1.00 61.22 96 VAL A CA 1
ATOM 747 C C . VAL A 1 96 ? 9.007 5.884 -37.289 1.00 61.22 96 VAL A C 1
ATOM 749 O O . VAL A 1 96 ? 8.283 5.642 -38.258 1.00 61.22 96 VAL A O 1
ATOM 752 N N . PRO A 1 97 ? 10.243 6.389 -37.465 1.00 58.78 97 PRO A N 1
ATOM 753 C CA . PRO A 1 97 ? 10.794 6.660 -38.782 1.00 58.78 97 PRO A CA 1
ATOM 754 C C . PRO A 1 97 ? 10.946 5.354 -39.564 1.00 58.78 97 PRO A C 1
ATOM 756 O O . PRO A 1 97 ? 11.549 4.392 -39.090 1.00 58.78 97 PRO A O 1
ATOM 759 N N . VAL A 1 98 ? 10.418 5.335 -40.786 1.00 58.19 98 VAL A N 1
ATOM 760 C CA . VAL A 1 98 ? 10.591 4.217 -41.717 1.00 58.19 98 VAL A CA 1
ATOM 761 C C . VAL A 1 98 ? 12.039 4.231 -42.207 1.00 58.19 98 VAL A C 1
ATOM 763 O O . VAL A 1 98 ? 12.412 5.044 -43.051 1.00 58.19 98 VAL A O 1
ATOM 766 N N . SER A 1 99 ? 12.882 3.354 -41.664 1.00 51.09 99 SER A N 1
ATOM 767 C CA . SER A 1 99 ? 14.228 3.126 -42.187 1.00 51.09 99 SER A CA 1
ATOM 768 C C . SER A 1 99 ? 14.146 2.328 -43.491 1.00 51.09 99 SER A C 1
ATOM 770 O O . SER A 1 99 ? 13.754 1.162 -43.508 1.00 51.09 99 SER A O 1
ATOM 772 N N . SER A 1 100 ? 14.524 2.955 -44.607 1.00 40.00 100 SER A N 1
ATOM 773 C CA . SER A 1 100 ? 14.782 2.253 -45.864 1.00 40.00 100 SER A CA 1
ATOM 774 C C . SER A 1 100 ? 16.004 1.345 -45.682 1.00 40.00 100 SER A C 1
ATOM 776 O O . SER A 1 100 ? 17.062 1.754 -45.209 1.00 40.00 100 SER A O 1
ATOM 778 N N . SER A 1 101 ? 15.809 0.064 -45.971 1.00 45.53 101 SER A N 1
ATOM 779 C CA . SER A 1 101 ? 16.683 -1.045 -45.599 1.00 45.53 101 SER A CA 1
ATOM 780 C C . SER A 1 101 ? 18.116 -0.918 -46.110 1.00 45.53 101 SER A C 1
ATOM 782 O O . SER A 1 101 ? 18.335 -0.903 -47.321 1.00 45.53 101 SER A O 1
ATOM 784 N N . SER A 1 102 ? 19.083 -0.983 -45.195 1.00 44.41 102 SER A N 1
ATOM 785 C CA . SER A 1 102 ? 20.371 -1.671 -45.365 1.00 44.41 102 SER A CA 1
ATOM 786 C C . SER A 1 102 ? 21.047 -1.792 -43.996 1.00 44.41 102 SER A C 1
ATOM 788 O O . SER A 1 102 ? 21.647 -0.839 -43.516 1.00 44.41 102 SER A O 1
ATOM 790 N N . GLY A 1 103 ? 20.944 -2.970 -43.372 1.00 36.19 103 GLY A N 1
ATOM 791 C CA . GLY A 1 103 ? 21.773 -3.358 -42.225 1.00 36.19 103 GLY A CA 1
ATOM 792 C C . GLY A 1 103 ? 21.031 -3.545 -40.897 1.00 36.19 103 GLY A C 1
ATOM 793 O O . GLY A 1 103 ? 20.597 -2.585 -40.280 1.00 36.19 103 GLY A O 1
ATOM 794 N N . CYS A 1 104 ? 21.007 -4.804 -40.451 1.00 36.91 104 CYS A N 1
ATOM 795 C CA . CYS A 1 104 ? 20.705 -5.299 -39.103 1.00 36.91 104 CYS A CA 1
ATOM 796 C C . CYS A 1 104 ? 19.265 -5.103 -38.587 1.00 36.91 104 CYS A C 1
ATOM 798 O O . CYS A 1 104 ? 18.855 -4.033 -38.146 1.00 36.91 104 CYS A O 1
ATOM 800 N N . GLY A 1 105 ? 18.493 -6.191 -38.642 1.00 40.69 105 GLY A N 1
ATOM 801 C CA . GLY A 1 105 ? 17.101 -6.235 -38.221 1.00 40.69 105 GLY A CA 1
ATOM 802 C C . GLY A 1 105 ? 16.923 -6.159 -36.708 1.00 40.69 105 GLY A C 1
ATOM 803 O O . GLY A 1 105 ? 17.333 -7.055 -35.983 1.00 40.69 105 GLY A O 1
ATOM 804 N N . LEU A 1 106 ? 16.184 -5.142 -36.276 1.00 38.41 106 LEU A N 1
ATOM 805 C CA . LEU A 1 106 ? 15.203 -5.252 -35.203 1.00 38.41 106 LEU A CA 1
ATOM 806 C C . LEU A 1 106 ? 13.930 -4.576 -35.725 1.00 38.41 106 LEU A C 1
ATOM 808 O O . LEU A 1 106 ? 13.836 -3.355 -35.813 1.00 38.41 106 LEU A O 1
ATOM 812 N N . THR A 1 107 ? 12.979 -5.381 -36.197 1.00 38.53 107 THR A N 1
ATOM 813 C CA . THR A 1 107 ? 11.683 -4.911 -36.700 1.00 38.53 107 THR A CA 1
ATOM 814 C C . THR A 1 107 ? 10.879 -4.248 -35.581 1.00 38.53 107 THR A C 1
ATOM 816 O O . THR A 1 107 ? 10.879 -4.746 -34.459 1.00 38.53 107 THR A O 1
ATOM 819 N N . ALA A 1 108 ? 10.113 -3.201 -35.902 1.00 41.38 108 ALA A N 1
ATOM 820 C CA . ALA A 1 108 ? 9.254 -2.431 -34.988 1.00 41.38 108 ALA A CA 1
ATOM 821 C C . ALA A 1 108 ? 8.221 -3.245 -34.165 1.00 41.38 108 ALA A C 1
ATOM 823 O O . ALA A 1 108 ? 7.618 -2.713 -33.238 1.00 41.38 108 ALA A O 1
ATOM 824 N N . SER A 1 109 ? 8.054 -4.545 -34.435 1.00 40.41 109 SER A N 1
ATOM 825 C CA . SER A 1 109 ? 7.392 -5.494 -33.524 1.00 40.41 109 SER A CA 1
ATOM 826 C C . SER A 1 109 ? 8.049 -5.545 -32.134 1.00 40.41 109 SER A C 1
ATOM 828 O O . SER A 1 109 ? 7.365 -5.833 -31.158 1.00 40.41 109 SER A O 1
ATOM 830 N N . ALA A 1 110 ? 9.342 -5.218 -32.029 1.00 42.59 110 ALA A N 1
ATOM 831 C CA . ALA A 1 110 ? 10.105 -5.211 -30.778 1.00 42.59 110 ALA A CA 1
ATOM 832 C C . ALA A 1 110 ? 9.760 -4.038 -29.831 1.00 42.59 110 ALA A C 1
ATOM 834 O O . ALA A 1 110 ? 10.210 -4.018 -28.688 1.00 42.59 110 ALA A O 1
ATOM 835 N N . MET A 1 111 ? 8.972 -3.046 -30.278 1.00 42.28 111 MET A N 1
ATOM 836 C CA . MET A 1 111 ? 8.568 -1.893 -29.448 1.00 42.28 111 MET A CA 1
ATOM 837 C C . MET A 1 111 ? 7.304 -2.131 -28.612 1.00 42.28 111 MET A C 1
ATOM 839 O O . MET A 1 111 ? 6.955 -1.282 -27.797 1.00 42.28 111 MET A O 1
ATOM 843 N N . ARG A 1 112 ? 6.611 -3.262 -28.788 1.00 42.72 112 ARG A N 1
ATOM 844 C CA . ARG A 1 112 ? 5.479 -3.644 -27.922 1.00 42.72 112 ARG A CA 1
ATOM 845 C C . ARG A 1 112 ? 5.880 -4.517 -26.745 1.00 42.72 112 ARG A C 1
ATOM 847 O O . ARG A 1 112 ? 5.014 -4.862 -25.952 1.00 42.72 112 ARG A O 1
ATOM 854 N N . GLU A 1 113 ? 7.158 -4.854 -26.644 1.00 49.50 113 GLU A N 1
ATOM 855 C CA . GLU A 1 113 ? 7.633 -5.679 -25.555 1.00 49.50 113 GLU A CA 1
ATOM 856 C C . GLU A 1 113 ? 7.830 -4.818 -24.307 1.00 49.50 113 GLU A C 1
ATOM 858 O O . GLU A 1 113 ? 8.647 -3.890 -24.287 1.00 49.50 113 GLU A O 1
ATOM 863 N N . SER A 1 114 ? 7.051 -5.116 -23.267 1.00 58.16 114 SER A N 1
ATOM 864 C CA . SER A 1 114 ? 7.259 -4.606 -21.913 1.00 58.16 114 SER A CA 1
ATOM 865 C C . SER A 1 114 ? 8.735 -4.754 -21.526 1.00 58.16 114 SER A C 1
ATOM 867 O O . SER A 1 114 ? 9.399 -5.705 -21.940 1.00 58.16 114 SER A O 1
ATOM 869 N N . LEU A 1 115 ? 9.267 -3.872 -20.668 1.00 56.81 115 LEU A N 1
ATOM 870 C CA . LEU A 1 115 ? 10.601 -4.070 -20.075 1.00 56.81 115 LEU A CA 1
ATOM 871 C C . LEU A 1 115 ? 10.751 -5.484 -19.477 1.00 56.81 115 LEU A C 1
ATOM 873 O O . LEU A 1 115 ? 11.858 -6.008 -19.425 1.00 56.81 115 LEU A O 1
ATOM 877 N N . ILE A 1 116 ? 9.645 -6.102 -19.042 1.00 60.59 116 ILE A N 1
ATOM 878 C CA . ILE A 1 116 ? 9.580 -7.494 -18.569 1.00 60.5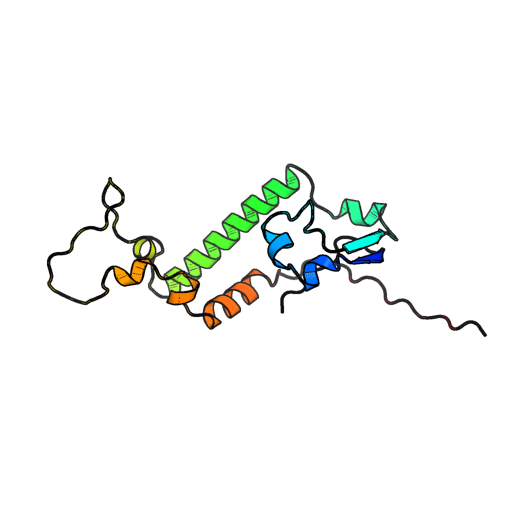9 116 ILE A CA 1
ATOM 879 C C . ILE A 1 116 ? 9.836 -8.505 -19.684 1.00 60.59 116 ILE A C 1
ATOM 881 O O . ILE A 1 116 ? 10.564 -9.473 -19.478 1.00 60.59 116 ILE A O 1
ATOM 885 N N . GLU A 1 117 ? 9.264 -8.278 -20.859 1.00 62.00 117 GLU A N 1
ATOM 886 C CA . GLU A 1 117 ? 9.398 -9.161 -22.019 1.00 62.00 117 GLU A CA 1
ATOM 887 C C . GLU A 1 117 ? 10.804 -9.061 -22.626 1.00 62.00 117 GLU A C 1
ATOM 889 O O . GLU A 1 117 ? 11.366 -10.071 -23.040 1.00 62.00 117 GLU A O 1
ATOM 894 N N . ARG A 1 118 ? 11.419 -7.872 -22.574 1.00 61.03 118 ARG A N 1
ATOM 895 C CA . ARG A 1 118 ? 12.738 -7.611 -23.172 1.00 61.03 118 ARG A CA 1
ATOM 896 C C . ARG A 1 118 ? 13.931 -7.975 -22.300 1.00 61.03 118 ARG A C 1
ATOM 898 O O . ARG A 1 118 ? 14.959 -8.400 -22.815 1.00 61.03 118 ARG A O 1
ATOM 905 N N . LEU A 1 119 ? 13.821 -7.758 -20.992 1.00 65.81 119 LEU A N 1
ATOM 906 C CA . LEU A 1 119 ? 14.905 -8.029 -20.039 1.00 65.81 119 LEU A CA 1
ATOM 907 C C . LEU A 1 119 ? 14.751 -9.405 -19.379 1.00 65.81 119 LEU A C 1
ATOM 909 O O . LEU A 1 119 ? 15.678 -9.913 -18.754 1.00 65.81 119 LEU A O 1
ATOM 913 N N . GLY A 1 120 ? 13.593 -10.034 -19.575 1.00 65.75 120 GLY A N 1
ATOM 914 C CA . GLY A 1 120 ? 13.256 -11.332 -19.027 1.00 65.75 120 GLY A CA 1
ATOM 915 C C . GLY A 1 120 ? 12.789 -11.258 -17.564 1.00 65.75 120 GLY A C 1
ATOM 916 O O . GLY A 1 120 ? 13.126 -10.323 -16.827 1.00 65.75 120 GLY A O 1
ATOM 917 N N . PRO A 1 121 ? 12.031 -12.267 -17.095 1.00 67.19 121 PRO A N 1
ATOM 918 C CA . PRO A 1 121 ? 11.502 -12.298 -15.729 1.00 67.19 121 PRO A CA 1
ATOM 919 C C . PRO A 1 121 ? 12.597 -12.362 -14.656 1.00 67.19 121 PRO A C 1
ATOM 921 O O . PRO A 1 121 ? 12.422 -11.852 -13.551 1.00 67.19 121 PRO A O 1
ATOM 924 N N . THR A 1 122 ? 13.733 -12.991 -14.968 1.00 67.94 122 THR A N 1
ATOM 925 C CA . THR A 1 122 ? 14.854 -13.196 -14.040 1.00 67.94 122 THR A CA 1
ATOM 926 C C . THR A 1 122 ? 15.564 -11.892 -13.711 1.00 67.94 122 THR A C 1
ATOM 928 O O . THR A 1 122 ? 15.773 -11.608 -12.536 1.00 67.94 122 THR A O 1
ATOM 931 N N . TRP A 1 123 ? 15.836 -11.058 -14.719 1.00 70.56 123 TRP A N 1
ATOM 932 C CA . TRP A 1 123 ? 16.421 -9.734 -14.518 1.00 70.56 123 TRP A CA 1
ATOM 933 C C . TRP A 1 123 ? 15.515 -8.849 -13.659 1.00 70.56 123 TRP A C 1
ATOM 935 O O . TRP A 1 123 ? 15.976 -8.238 -12.699 1.00 70.56 123 TRP A O 1
ATOM 945 N N . TRP A 1 124 ? 14.206 -8.835 -13.940 1.00 64.19 124 TRP A N 1
ATOM 946 C CA . TRP A 1 124 ? 13.247 -8.085 -13.124 1.00 64.19 124 TRP A CA 1
ATOM 947 C C . TRP A 1 124 ? 13.191 -8.578 -11.685 1.00 64.19 124 TRP A C 1
ATOM 949 O O . TRP A 1 124 ? 13.065 -7.770 -10.769 1.00 64.19 124 TRP A O 1
ATOM 959 N N . THR A 1 125 ? 13.311 -9.889 -11.481 1.00 68.50 125 THR A N 1
ATOM 960 C CA . THR A 1 125 ? 13.352 -10.477 -10.141 1.00 68.50 125 THR A CA 1
ATOM 961 C C . THR A 1 125 ? 14.614 -10.035 -9.397 1.00 68.50 125 THR A C 1
ATOM 963 O O . THR A 1 125 ? 14.512 -9.587 -8.259 1.00 68.50 125 THR A O 1
ATOM 966 N N . GLU A 1 126 ? 15.785 -10.080 -10.035 1.00 67.62 126 GLU A N 1
ATOM 967 C CA . GLU A 1 126 ? 17.051 -9.623 -9.442 1.00 67.62 126 GLU A CA 1
ATOM 968 C C . GLU A 1 126 ? 17.044 -8.118 -9.140 1.00 67.62 126 GLU A C 1
ATOM 970 O O . GLU A 1 126 ? 17.435 -7.701 -8.048 1.00 67.62 126 GLU A O 1
ATOM 975 N N . MET A 1 127 ? 16.539 -7.303 -10.068 1.00 68.62 127 MET A N 1
ATOM 976 C CA . MET A 1 127 ? 16.457 -5.851 -9.911 1.00 68.62 127 MET A CA 1
ATOM 977 C C . MET A 1 127 ? 15.470 -5.454 -8.805 1.00 68.62 127 MET A C 1
ATOM 979 O O . MET A 1 127 ? 15.787 -4.609 -7.971 1.00 68.62 127 MET A O 1
ATOM 983 N N . ILE A 1 128 ? 14.287 -6.078 -8.752 1.00 65.00 128 ILE A N 1
ATOM 984 C CA . ILE A 1 128 ? 13.302 -5.849 -7.685 1.00 65.00 128 ILE A CA 1
ATOM 985 C C . ILE A 1 128 ? 13.865 -6.288 -6.336 1.00 65.00 128 ILE A C 1
ATOM 987 O O . ILE A 1 128 ? 13.651 -5.589 -5.355 1.00 65.00 128 ILE A O 1
ATOM 991 N N . VAL A 1 129 ? 14.613 -7.391 -6.268 1.00 64.75 129 VAL A N 1
ATOM 992 C CA . VAL A 1 129 ? 15.290 -7.817 -5.035 1.00 64.75 129 VAL A CA 1
ATOM 993 C C . VAL A 1 129 ? 16.309 -6.761 -4.594 1.00 64.75 129 VAL A C 1
ATOM 995 O O . VAL A 1 129 ? 16.278 -6.344 -3.441 1.00 64.75 129 VAL A O 1
ATOM 998 N N . GLN A 1 130 ? 17.151 -6.246 -5.493 1.00 63.78 130 GLN A N 1
ATOM 999 C CA . GLN A 1 130 ? 18.104 -5.176 -5.158 1.00 63.78 130 GLN A CA 1
ATOM 1000 C C . GLN A 1 130 ? 17.425 -3.855 -4.761 1.00 63.78 130 GLN A C 1
ATOM 1002 O O . GLN A 1 130 ? 17.907 -3.163 -3.867 1.00 63.78 130 GLN A O 1
ATOM 1007 N N . PHE A 1 131 ? 16.312 -3.500 -5.406 1.00 65.38 131 PHE A N 1
ATOM 1008 C CA . PHE A 1 131 ? 15.598 -2.251 -5.149 1.00 65.38 131 PHE A CA 1
ATOM 1009 C C . PHE A 1 131 ? 14.722 -2.310 -3.889 1.00 65.38 131 PHE A C 1
ATOM 1011 O O . PHE A 1 131 ? 14.736 -1.363 -3.099 1.00 65.38 131 PHE A O 1
ATOM 1018 N N . LEU A 1 132 ? 13.974 -3.406 -3.701 1.00 59.25 132 LEU A N 1
ATOM 1019 C CA . LEU A 1 132 ? 13.065 -3.631 -2.572 1.00 59.25 132 LEU A CA 1
ATOM 1020 C C . LEU A 1 132 ? 13.770 -4.113 -1.310 1.00 59.25 132 LEU A C 1
ATOM 1022 O O . LEU A 1 132 ? 13.133 -4.079 -0.262 1.00 59.25 132 LEU A O 1
ATOM 1026 N N . HIS A 1 133 ? 15.031 -4.552 -1.362 1.00 58.69 133 HIS A N 1
ATOM 1027 C CA . HIS A 1 133 ? 15.839 -4.652 -0.152 1.00 58.69 133 HIS A CA 1
ATOM 1028 C C . HIS A 1 133 ? 16.286 -3.244 0.237 1.00 58.69 133 HIS A C 1
ATOM 1030 O O . HIS A 1 133 ? 17.236 -2.715 -0.345 1.00 58.69 133 HIS A O 1
ATOM 1036 N N . PRO A 1 134 ? 15.645 -2.611 1.235 1.00 48.78 134 PRO A N 1
ATOM 1037 C CA . PRO A 1 134 ? 16.167 -1.367 1.753 1.00 48.78 134 PRO A CA 1
ATOM 1038 C C . PRO A 1 134 ? 17.523 -1.712 2.379 1.00 48.78 134 PRO A C 1
ATOM 1040 O O . PRO A 1 134 ? 17.688 -2.785 2.969 1.00 48.78 134 PRO A O 1
ATOM 1043 N N . GLN A 1 135 ? 18.486 -0.791 2.336 1.00 45.75 135 GLN A N 1
ATOM 1044 C CA . GLN A 1 135 ? 19.475 -0.740 3.412 1.00 45.75 135 GLN A CA 1
ATOM 1045 C C . GLN A 1 135 ? 18.656 -0.733 4.704 1.00 45.75 135 GLN A C 1
ATOM 1047 O O . GLN A 1 135 ? 17.933 0.231 4.949 1.00 45.75 135 GLN A O 1
ATOM 1052 N N . ALA A 1 136 ? 18.652 -1.852 5.432 1.00 40.69 136 ALA A N 1
ATOM 1053 C CA . ALA A 1 136 ? 17.759 -2.124 6.550 1.00 40.69 136 ALA A CA 1
ATOM 1054 C C . ALA A 1 136 ? 18.053 -1.160 7.710 1.00 40.69 136 ALA A C 1
ATOM 1056 O O . ALA A 1 136 ? 18.701 -1.492 8.700 1.00 40.69 136 ALA A O 1
ATOM 1057 N N . GLY A 1 137 ? 17.596 0.078 7.572 1.00 41.91 137 GLY A N 1
ATOM 1058 C CA . GLY A 1 137 ? 17.633 1.100 8.593 1.00 41.91 137 GLY A CA 1
ATOM 1059 C C . GLY A 1 137 ? 16.448 0.904 9.524 1.00 41.9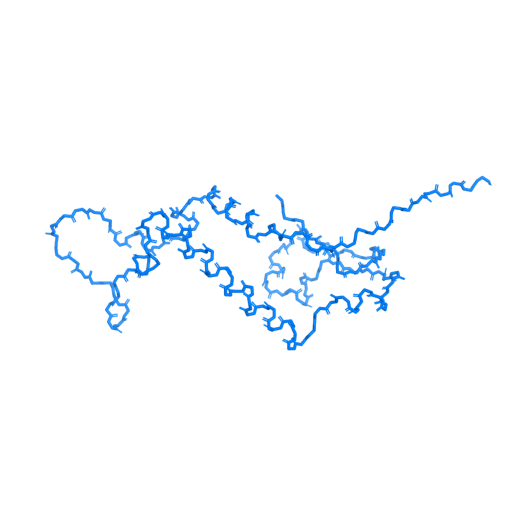1 137 GLY A C 1
ATOM 1060 O O . GLY A 1 137 ? 15.365 1.394 9.246 1.00 41.91 137 GLY A O 1
ATOM 1061 N N . ARG A 1 138 ? 16.682 0.193 10.634 1.00 43.56 138 ARG A N 1
ATOM 1062 C CA . ARG A 1 138 ? 15.879 0.211 11.874 1.00 43.56 138 ARG A CA 1
ATOM 1063 C C . ARG A 1 138 ? 14.354 0.105 11.701 1.00 43.56 138 ARG A C 1
ATOM 1065 O O . ARG A 1 138 ? 13.626 0.995 12.125 1.00 43.56 138 ARG A O 1
ATOM 1072 N N . PHE A 1 139 ? 13.856 -1.040 11.252 1.00 45.38 139 PHE A N 1
ATOM 1073 C CA . PHE A 1 139 ? 12.511 -1.450 11.664 1.00 45.38 139 PHE A CA 1
ATOM 1074 C C . PHE A 1 139 ? 12.642 -2.317 12.916 1.00 45.38 139 PHE A C 1
ATOM 1076 O O . PHE A 1 139 ? 13.335 -3.335 12.908 1.00 45.38 139 PHE A O 1
ATOM 1083 N N . LYS A 1 140 ? 12.064 -1.859 14.033 1.00 43.88 140 LYS A N 1
ATOM 1084 C CA . LYS A 1 140 ? 12.038 -2.630 15.281 1.00 43.88 140 LYS A CA 1
ATOM 1085 C C . LYS A 1 140 ? 11.069 -3.793 15.089 1.00 43.88 140 LYS A C 1
ATOM 1087 O O . LYS A 1 140 ? 9.901 -3.574 14.792 1.00 43.88 140 LYS A O 1
ATOM 1092 N N . SER A 1 141 ? 11.549 -5.021 15.247 1.00 42.62 141 SER A N 1
ATOM 1093 C CA . SER A 1 141 ? 10.683 -6.193 15.319 1.00 42.62 141 SER A CA 1
ATOM 1094 C C . SER A 1 141 ? 9.805 -6.118 16.571 1.00 42.62 141 SER A C 1
ATOM 1096 O O . SER A 1 141 ? 10.269 -5.720 17.643 1.00 42.62 141 SER A O 1
ATOM 1098 N N . ALA A 1 142 ? 8.531 -6.495 16.431 1.00 42.28 142 ALA A N 1
ATOM 1099 C CA . ALA A 1 142 ? 7.620 -6.619 17.563 1.00 42.28 142 ALA A CA 1
ATOM 1100 C C . ALA A 1 142 ? 8.196 -7.623 18.589 1.00 42.28 142 ALA A C 1
ATOM 1102 O O . ALA A 1 142 ? 8.719 -8.668 18.186 1.00 42.28 142 ALA A O 1
ATOM 1103 N N . PRO A 1 143 ? 8.149 -7.331 19.901 1.00 40.69 143 PRO A N 1
ATOM 1104 C CA . PRO A 1 143 ? 8.719 -8.213 20.914 1.00 40.69 143 PRO A CA 1
ATOM 1105 C C . PRO A 1 143 ? 7.970 -9.554 20.982 1.00 40.69 143 PRO A C 1
ATOM 1107 O O . PRO A 1 143 ? 6.741 -9.593 21.035 1.00 40.69 143 PRO A O 1
ATOM 1110 N N . GLU A 1 144 ? 8.712 -10.666 21.033 1.00 42.81 144 GLU A N 1
ATOM 1111 C CA . GLU A 1 144 ? 8.138 -12.007 21.195 1.00 42.81 144 GLU A CA 1
ATOM 1112 C C . GLU A 1 144 ? 7.386 -12.143 22.528 1.00 42.81 144 GLU A C 1
ATOM 1114 O O . GLU A 1 144 ? 7.933 -11.954 23.623 1.00 42.81 144 GLU A O 1
ATOM 1119 N N . ARG A 1 145 ? 6.110 -12.530 22.446 1.00 40.44 145 ARG A N 1
ATOM 1120 C CA . ARG A 1 145 ? 5.254 -12.766 23.611 1.00 40.44 145 ARG A CA 1
ATOM 1121 C C . ARG A 1 145 ? 5.624 -14.105 24.260 1.00 40.44 145 ARG A C 1
ATOM 1123 O O . ARG A 1 145 ? 5.258 -15.166 23.763 1.00 40.44 145 ARG A O 1
ATOM 1130 N N . LYS A 1 146 ? 6.296 -14.080 25.417 1.00 42.56 146 LYS A N 1
ATOM 1131 C CA . LYS A 1 146 ? 6.442 -15.275 26.272 1.00 42.56 146 LYS A CA 1
ATOM 1132 C C . LYS A 1 146 ? 5.064 -15.678 26.804 1.00 42.56 146 LYS A C 1
ATOM 1134 O O . LYS A 1 146 ? 4.520 -15.023 27.694 1.00 42.56 146 LYS A O 1
ATOM 1139 N N . THR A 1 147 ? 4.497 -16.759 26.277 1.00 44.16 147 THR A N 1
ATOM 1140 C CA . THR A 1 147 ? 3.256 -17.360 26.778 1.00 44.16 147 THR A CA 1
ATOM 1141 C C . THR A 1 147 ? 3.468 -17.856 28.207 1.00 44.16 147 THR A C 1
ATOM 1143 O O . THR A 1 147 ? 4.065 -18.905 28.446 1.00 44.16 147 THR A O 1
ATOM 1146 N N . ARG A 1 148 ? 2.992 -17.088 29.190 1.00 41.62 148 ARG A N 1
ATOM 1147 C CA . ARG A 1 148 ? 2.962 -17.511 30.592 1.00 41.62 148 ARG A CA 1
ATOM 1148 C C . ARG A 1 148 ? 1.759 -18.440 30.770 1.00 41.62 148 ARG A C 1
ATOM 1150 O O . ARG A 1 148 ? 0.644 -17.978 30.996 1.00 41.62 148 ARG A O 1
ATOM 1157 N N . HIS A 1 149 ? 1.974 -19.748 30.636 1.00 41.59 149 HIS A N 1
ATOM 1158 C CA . HIS A 1 149 ? 0.993 -20.737 31.078 1.00 41.59 149 HIS A CA 1
ATOM 1159 C C . HIS A 1 149 ? 0.779 -20.570 32.584 1.00 41.59 149 HIS A C 1
ATOM 1161 O O . HIS A 1 149 ? 1.684 -20.807 33.383 1.00 41.59 149 HIS A O 1
ATOM 1167 N N . ARG A 1 150 ? -0.414 -20.113 32.962 1.00 42.09 150 ARG A N 1
ATOM 1168 C CA . ARG A 1 150 ? -0.854 -20.042 34.351 1.00 42.09 150 ARG A CA 1
ATOM 1169 C C . ARG A 1 150 ? -1.544 -21.373 34.667 1.00 42.09 150 ARG A C 1
ATOM 1171 O O . ARG A 1 150 ? -2.599 -21.648 34.102 1.00 42.09 150 ARG A O 1
ATOM 1178 N N . ARG A 1 151 ? -0.884 -22.213 35.469 1.00 44.25 151 ARG A N 1
ATOM 1179 C CA . ARG A 1 151 ? -1.550 -23.250 36.270 1.00 44.25 151 ARG A CA 1
ATOM 1180 C C . ARG A 1 151 ? -2.112 -22.607 37.530 1.00 44.25 151 ARG A C 1
ATOM 1182 O O . ARG A 1 151 ? -1.504 -21.605 37.977 1.00 44.25 151 ARG A O 1
#

Foldseek 3Di:
DDDDDDLAAFAWDDALPVCVVVVCCCVVPVPPSVDGTDTDGDPVVVSVVVDDDDPRVVVVVVVLVVVLVVLVQVVCVVVVHHVDVLLADADPVRHHDDDDDDDDDDPPVVNPQDPCRVVHVVNVVVSCVVSVPDPPDDDDDDDDDDPDDDD

pLDDT: mean 72.95, std 20.9, range [36.19, 97.12]

Secondary structure (DSSP, 8-state):
-PPPPPSS-EEEEEE-THHHH-TTHHHH-TTTTT--EEEEESSHHHHHTTS--HHHHHHHHHHHHHHHHHHHHHHHHHTT--HHHHH----TTSPPP---S-S----GGGGG--HHHHHHHHHHHHHHHHHHS-----PPPPPP-------